Protein AF-A0A6F8V458-F1 (afdb_monomer_lite)

Structure (mmCIF, N/CA/C/O backbone):
data_AF-A0A6F8V458-F1
#
_entry.id   AF-A0A6F8V458-F1
#
loop_
_atom_site.group_PDB
_atom_site.id
_atom_site.type_symbol
_atom_site.label_atom_id
_atom_site.label_alt_id
_atom_site.label_comp_id
_atom_site.label_asym_id
_atom_site.label_entity_id
_atom_site.label_seq_id
_atom_site.pdbx_PDB_ins_code
_atom_site.Cartn_x
_atom_site.Cartn_y
_atom_site.Cartn_z
_atom_site.occupancy
_atom_site.B_iso_or_equiv
_atom_site.auth_seq_id
_atom_site.auth_comp_id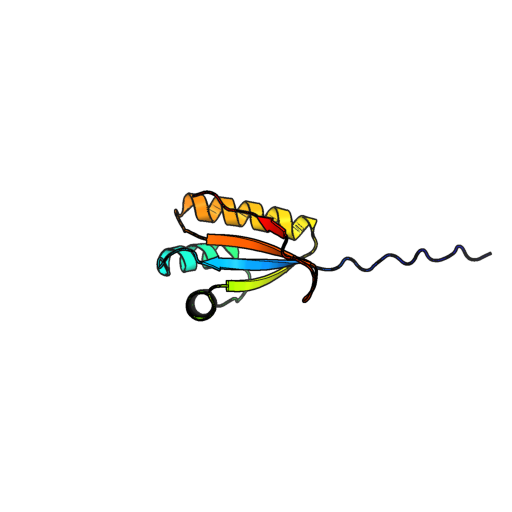
_atom_site.auth_asym_id
_atom_site.auth_atom_id
_atom_site.pdbx_PDB_model_num
ATOM 1 N N . MET A 1 1 ? 22.984 -26.429 -35.636 1.00 39.78 1 MET A N 1
ATOM 2 C CA . MET A 1 1 ? 21.861 -26.775 -34.736 1.00 39.78 1 MET A CA 1
ATOM 3 C C . MET A 1 1 ? 21.584 -25.568 -33.845 1.00 39.78 1 MET A C 1
ATOM 5 O O . MET A 1 1 ? 22.477 -25.178 -33.108 1.00 39.78 1 MET A O 1
ATOM 9 N N . ARG A 1 2 ? 20.427 -24.902 -33.977 1.00 43.81 2 ARG A N 1
ATOM 10 C CA . ARG A 1 2 ? 20.032 -23.787 -33.092 1.00 43.81 2 ARG A CA 1
ATOM 11 C C . ARG A 1 2 ? 19.269 -24.377 -31.906 1.00 43.81 2 ARG A C 1
ATOM 13 O O . ARG A 1 2 ? 18.287 -25.079 -32.124 1.00 43.81 2 ARG A O 1
ATOM 20 N N . ALA A 1 3 ? 19.744 -24.135 -30.685 1.00 51.16 3 ALA A N 1
ATOM 21 C CA . ALA A 1 3 ? 19.036 -24.527 -29.471 1.00 51.16 3 ALA A CA 1
ATOM 22 C C . ALA A 1 3 ? 17.618 -23.917 -29.476 1.00 51.16 3 ALA A C 1
ATOM 24 O O . ALA A 1 3 ? 17.465 -22.773 -29.918 1.00 51.16 3 ALA A O 1
ATOM 25 N N . PRO A 1 4 ? 16.583 -24.642 -29.016 1.00 50.09 4 PRO A N 1
ATOM 26 C CA . PRO A 1 4 ? 15.249 -24.077 -28.910 1.00 50.09 4 PRO A CA 1
ATOM 27 C C . PRO A 1 4 ? 15.310 -22.925 -27.910 1.00 50.09 4 PRO A C 1
ATOM 29 O O . PRO A 1 4 ? 15.681 -23.110 -26.749 1.00 50.09 4 PRO A O 1
ATOM 32 N N . VAL A 1 5 ? 14.976 -21.723 -28.376 1.00 56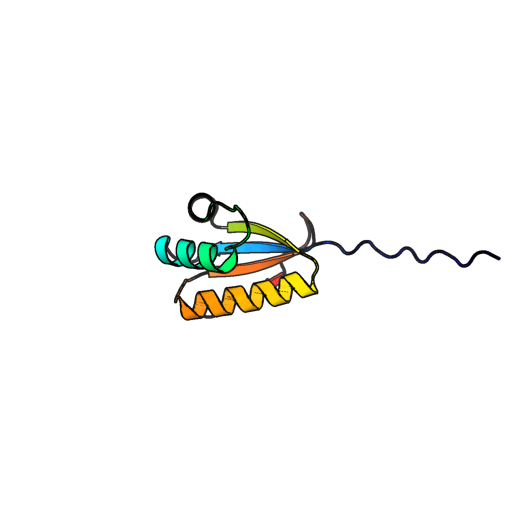.25 5 VAL A N 1
ATOM 33 C CA . VAL A 1 5 ? 14.776 -20.563 -27.513 1.00 56.25 5 VAL A CA 1
ATOM 34 C C . VAL A 1 5 ? 13.627 -20.940 -26.584 1.00 56.25 5 VAL A C 1
ATOM 36 O O . VAL A 1 5 ? 12.467 -20.935 -26.991 1.00 56.25 5 VAL A O 1
ATOM 39 N N . ARG A 1 6 ? 13.948 -21.364 -25.354 1.00 53.50 6 ARG A N 1
ATOM 40 C CA . ARG A 1 6 ? 12.968 -21.503 -24.275 1.00 53.50 6 ARG A CA 1
ATOM 41 C C . ARG A 1 6 ? 12.197 -20.190 -24.263 1.00 53.50 6 ARG A C 1
ATOM 43 O O . ARG A 1 6 ? 12.806 -19.143 -24.060 1.00 53.50 6 ARG A O 1
ATOM 50 N N . ASN A 1 7 ? 10.892 -20.250 -24.522 1.00 48.47 7 ASN A N 1
ATOM 51 C CA . ASN A 1 7 ? 9.985 -19.130 -24.319 1.00 48.47 7 ASN A CA 1
ATOM 52 C C . ASN A 1 7 ? 10.119 -18.701 -22.854 1.00 48.47 7 ASN A C 1
ATOM 54 O O . ASN A 1 7 ? 9.485 -19.274 -21.971 1.00 48.47 7 ASN A O 1
ATOM 58 N N . LEU A 1 8 ? 11.005 -17.743 -22.588 1.00 57.00 8 LEU A N 1
ATOM 59 C CA . LEU A 1 8 ? 11.100 -17.067 -21.308 1.00 57.00 8 LEU A CA 1
ATOM 60 C C . LEU A 1 8 ? 9.775 -16.329 -21.163 1.00 57.00 8 LEU A C 1
ATOM 62 O O . LEU A 1 8 ? 9.540 -15.325 -21.838 1.00 57.00 8 LEU A O 1
ATOM 66 N N . ALA A 1 9 ? 8.870 -16.886 -20.360 1.00 60.66 9 ALA A N 1
ATOM 67 C CA . ALA A 1 9 ? 7.627 -16.220 -20.021 1.00 60.66 9 ALA A CA 1
ATOM 68 C C . ALA A 1 9 ? 7.990 -14.821 -19.511 1.00 60.66 9 ALA A C 1
ATOM 70 O O . ALA A 1 9 ? 8.740 -14.694 -18.541 1.00 60.66 9 ALA A O 1
ATOM 71 N N . LYS A 1 10 ? 7.521 -13.771 -20.201 1.00 61.69 10 LYS A N 1
ATOM 72 C CA . LYS A 1 10 ? 7.746 -12.396 -19.747 1.00 61.69 10 LYS A CA 1
ATOM 73 C C . LYS A 1 10 ? 7.263 -12.299 -18.295 1.00 61.69 10 LYS A C 1
ATOM 75 O O . LYS A 1 10 ? 6.125 -12.709 -18.039 1.00 61.69 10 LYS A O 1
ATOM 80 N N . PRO A 1 11 ? 8.082 -11.783 -17.362 1.00 65.19 11 PRO A N 1
ATOM 81 C CA . PRO A 1 11 ? 7.652 -11.610 -15.985 1.00 65.19 11 PRO A CA 1
ATOM 82 C C . PRO A 1 11 ? 6.408 -10.723 -15.979 1.00 65.19 11 PRO A C 1
ATOM 84 O O . PRO A 1 11 ? 6.433 -9.590 -16.462 1.00 65.19 11 PRO A O 1
ATOM 87 N N . ARG A 1 12 ? 5.291 -11.279 -15.503 1.00 75.06 12 ARG A N 1
ATOM 88 C CA . ARG A 1 12 ? 4.038 -10.538 -15.389 1.00 75.06 12 ARG A CA 1
ATOM 89 C C . ARG A 1 12 ? 4.132 -9.652 -14.150 1.00 75.06 12 ARG A C 1
ATOM 91 O O . ARG A 1 12 ? 4.365 -10.195 -13.067 1.00 75.06 12 ARG A O 1
ATOM 98 N N . PRO A 1 13 ? 3.983 -8.327 -14.288 1.00 83.69 13 PRO A N 1
ATOM 99 C CA . PRO A 1 13 ? 4.002 -7.449 -13.136 1.00 83.69 13 PRO A CA 1
ATOM 100 C C . PRO A 1 13 ? 2.767 -7.688 -12.260 1.00 83.69 13 PRO A C 1
ATOM 102 O O . PRO A 1 13 ? 1.713 -8.125 -12.734 1.00 83.69 13 PRO A O 1
ATOM 105 N N . TYR A 1 14 ? 2.921 -7.386 -10.979 1.00 86.50 14 TYR A N 1
ATOM 106 C CA . TYR A 1 14 ? 1.877 -7.431 -9.971 1.00 86.50 14 TYR A CA 1
ATOM 107 C C . TYR A 1 14 ? 1.435 -6.009 -9.654 1.00 86.50 14 TYR A C 1
ATOM 109 O O . TYR A 1 14 ? 2.261 -5.142 -9.365 1.00 86.50 14 TYR A O 1
ATOM 117 N N . ALA A 1 15 ? 0.129 -5.789 -9.700 1.00 88.06 15 ALA A N 1
ATOM 118 C CA . ALA A 1 15 ? -0.504 -4.574 -9.233 1.00 88.06 15 ALA A CA 1
ATOM 119 C C . ALA A 1 15 ? -0.501 -4.557 -7.704 1.00 88.06 15 ALA A C 1
ATOM 121 O O . ALA A 1 15 ? -0.982 -5.498 -7.068 1.00 88.06 15 ALA A O 1
ATOM 122 N N . LEU A 1 16 ? 0.022 -3.482 -7.121 1.00 89.00 16 LEU A N 1
ATOM 123 C CA . LEU A 1 16 ? -0.068 -3.210 -5.694 1.00 89.00 16 LEU A CA 1
ATOM 124 C C . LEU A 1 16 ? -1.340 -2.406 -5.436 1.00 89.00 16 LEU A C 1
ATOM 126 O O . LEU A 1 16 ? -1.460 -1.262 -5.867 1.00 89.00 16 LEU A O 1
ATOM 130 N N . ILE A 1 17 ? -2.287 -3.021 -4.739 1.00 89.69 17 ILE A N 1
ATOM 131 C CA . ILE A 1 17 ? -3.600 -2.466 -4.427 1.00 89.69 17 ILE A CA 1
ATOM 132 C C . ILE A 1 17 ? -3.626 -2.082 -2.953 1.00 89.69 17 ILE A C 1
ATOM 134 O O . ILE A 1 17 ? -3.263 -2.878 -2.092 1.00 89.69 17 ILE A O 1
ATOM 138 N N . MET A 1 18 ? -4.087 -0.879 -2.653 1.00 89.94 18 MET A N 1
ATOM 139 C CA . MET A 1 18 ? -4.335 -0.394 -1.303 1.00 89.94 18 MET A CA 1
ATOM 140 C C . MET A 1 18 ? -5.839 -0.314 -1.066 1.00 89.94 18 MET A C 1
ATOM 142 O O . MET A 1 18 ? -6.580 0.140 -1.932 1.00 89.94 18 MET A O 1
ATOM 146 N N . GLN A 1 19 ? -6.291 -0.747 0.105 1.00 88.50 19 GLN A N 1
ATOM 147 C CA . GLN A 1 19 ? -7.679 -0.654 0.538 1.00 88.50 19 GLN A CA 1
ATOM 148 C C . GLN A 1 19 ? -7.743 0.018 1.903 1.00 88.50 19 GLN A C 1
ATOM 150 O O . GLN A 1 19 ? -7.051 -0.392 2.835 1.00 88.50 19 GLN A O 1
ATOM 155 N N . MET A 1 20 ? -8.605 1.018 2.027 1.00 83.94 20 MET A N 1
ATOM 156 C CA . MET A 1 20 ? -8.828 1.738 3.276 1.00 83.94 20 MET A CA 1
ATOM 157 C C . MET A 1 20 ? -9.864 0.991 4.130 1.00 83.94 20 MET A C 1
ATOM 159 O O . MET A 1 20 ? -10.889 0.544 3.614 1.00 83.94 20 MET A O 1
ATOM 163 N N . ARG A 1 21 ? -9.597 0.819 5.431 1.00 81.06 21 ARG A N 1
ATOM 164 C CA . ARG A 1 21 ? -10.509 0.160 6.390 1.00 81.06 21 ARG A CA 1
ATOM 165 C C . ARG A 1 21 ? -11.101 1.103 7.442 1.00 81.06 21 ARG A C 1
ATOM 167 O O . ARG A 1 21 ? -11.952 0.666 8.207 1.00 81.06 21 ARG A O 1
ATOM 174 N N . GLY A 1 22 ? -10.703 2.374 7.455 1.00 73.81 22 GLY A N 1
ATOM 175 C CA . GLY A 1 22 ? -11.206 3.394 8.383 1.00 73.81 22 GLY A CA 1
ATOM 176 C C . GLY A 1 22 ? -11.540 4.712 7.687 1.00 73.81 22 GLY A C 1
ATOM 177 O O . GLY A 1 22 ? -11.680 4.745 6.470 1.00 73.81 22 GLY A O 1
ATOM 178 N N . SER A 1 23 ? -11.659 5.799 8.455 1.00 72.31 23 SER A N 1
ATOM 179 C CA . SER A 1 23 ? -11.926 7.164 7.957 1.00 72.31 23 SER A CA 1
ATOM 180 C C . SER A 1 23 ? -10.724 8.115 8.068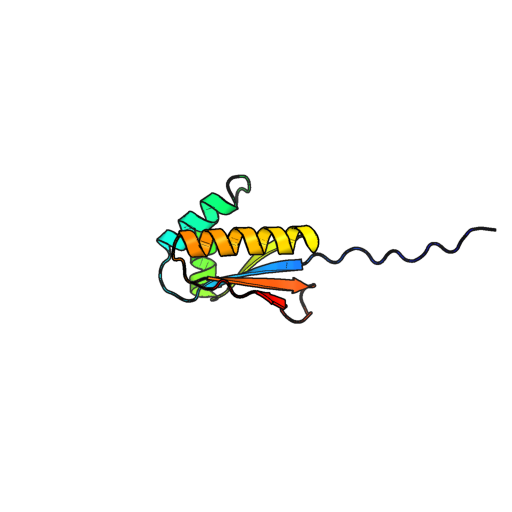 1.00 72.31 23 SER A C 1
ATOM 182 O O . SER A 1 23 ? -10.849 9.303 7.775 1.00 72.31 23 SER A O 1
ATOM 184 N N . GLU A 1 24 ? -9.560 7.619 8.490 1.00 74.25 24 GLU A N 1
ATOM 185 C CA . GLU A 1 24 ? -8.375 8.424 8.815 1.00 74.25 24 GLU A CA 1
ATOM 186 C C . GLU A 1 24 ? -7.587 8.841 7.565 1.00 74.25 24 GLU A C 1
ATOM 188 O O . GLU A 1 24 ? -6.540 8.298 7.218 1.00 74.25 24 GLU A O 1
ATOM 193 N N . THR A 1 25 ? -8.102 9.850 6.865 1.00 77.44 25 THR A N 1
ATOM 194 C CA . THR A 1 25 ? -7.524 10.347 5.607 1.00 77.44 25 THR A CA 1
ATOM 195 C C . THR A 1 25 ? -6.191 11.077 5.780 1.00 77.44 25 THR A C 1
ATOM 197 O O . THR A 1 25 ? -5.393 11.101 4.847 1.00 77.44 25 THR A O 1
ATOM 200 N N . ALA A 1 26 ? -5.943 11.687 6.944 1.00 81.94 26 ALA A N 1
ATOM 201 C CA . ALA A 1 26 ? -4.712 12.438 7.205 1.00 81.94 26 ALA A CA 1
ATOM 202 C C . ALA A 1 26 ? -3.501 11.506 7.363 1.00 81.94 26 ALA A C 1
ATOM 204 O O . ALA A 1 26 ? -2.500 11.681 6.674 1.00 81.94 26 ALA A O 1
ATOM 205 N N . ALA A 1 27 ? -3.634 10.465 8.187 1.00 82.44 27 ALA A N 1
ATOM 206 C CA . ALA A 1 27 ? -2.574 9.484 8.399 1.00 82.44 27 ALA A CA 1
ATOM 207 C C . ALA A 1 27 ? -2.319 8.634 7.135 1.00 82.44 27 ALA A C 1
ATOM 209 O O . ALA A 1 27 ? -1.178 8.301 6.819 1.00 82.44 27 ALA A O 1
ATOM 210 N N . LEU A 1 28 ? -3.363 8.367 6.336 1.00 84.56 28 LEU A N 1
ATOM 211 C CA . LEU A 1 28 ? -3.211 7.745 5.017 1.00 84.56 28 LEU A CA 1
ATOM 212 C C . LEU A 1 28 ? -2.396 8.612 4.046 1.00 84.56 28 LEU A C 1
ATOM 214 O O . LEU A 1 28 ? -1.562 8.096 3.304 1.00 84.56 28 LEU A O 1
ATOM 218 N N . ARG A 1 29 ? -2.640 9.927 4.039 1.00 86.19 29 ARG A N 1
ATOM 219 C CA . ARG A 1 29 ? -1.885 10.866 3.207 1.00 86.19 29 ARG A CA 1
ATOM 220 C C . ARG A 1 29 ? -0.410 10.876 3.596 1.00 86.19 29 ARG A C 1
ATOM 222 O O . ARG A 1 29 ? 0.434 10.739 2.718 1.00 86.19 29 ARG A O 1
ATOM 229 N N . GLU A 1 30 ? -0.123 10.980 4.890 1.00 86.56 30 GLU A N 1
ATOM 230 C CA . GLU A 1 30 ? 1.243 10.950 5.420 1.00 86.56 30 GLU A CA 1
ATOM 231 C C . GLU A 1 30 ? 1.967 9.654 5.027 1.00 86.56 30 GLU A C 1
ATOM 233 O O . GLU A 1 30 ? 3.088 9.689 4.519 1.00 86.56 30 GLU A O 1
ATOM 238 N N . LEU A 1 31 ? 1.293 8.505 5.155 1.00 86.50 31 LEU A N 1
ATOM 239 C CA . LEU A 1 31 ? 1.829 7.221 4.710 1.00 86.50 31 LEU A CA 1
ATOM 240 C C . LEU A 1 31 ? 2.213 7.232 3.224 1.00 86.50 31 LEU A C 1
ATOM 242 O O . LEU A 1 31 ? 3.279 6.731 2.864 1.00 86.50 31 LEU A O 1
ATOM 246 N N . LEU A 1 32 ? 1.359 7.780 2.356 1.00 86.00 32 LEU A N 1
ATOM 247 C CA . LEU A 1 32 ? 1.611 7.833 0.915 1.00 86.00 32 LEU A CA 1
ATOM 248 C C . LEU A 1 32 ? 2.748 8.798 0.564 1.00 86.00 32 LEU A C 1
ATOM 250 O O . LEU A 1 32 ? 3.583 8.460 -0.273 1.00 86.00 32 LEU A O 1
ATOM 254 N N . GLU A 1 33 ? 2.825 9.954 1.221 1.00 86.75 33 GLU A N 1
ATOM 255 C CA . GLU A 1 33 ? 3.911 10.923 1.027 1.00 86.75 33 GLU A CA 1
ATOM 256 C C . GLU A 1 33 ? 5.271 10.326 1.433 1.00 86.75 33 GLU A C 1
ATOM 258 O O . GLU A 1 33 ? 6.258 10.453 0.702 1.00 86.75 33 GLU A O 1
ATOM 263 N N . ILE A 1 34 ? 5.325 9.579 2.542 1.00 85.62 34 ILE A N 1
ATOM 264 C CA . ILE A 1 34 ? 6.541 8.872 2.972 1.00 85.62 34 ILE A CA 1
ATOM 265 C C . ILE A 1 34 ? 6.872 7.720 2.016 1.00 85.62 34 ILE A C 1
ATOM 267 O O . ILE A 1 34 ? 8.029 7.533 1.647 1.00 85.62 34 ILE A O 1
ATOM 271 N N . ALA A 1 35 ? 5.881 6.937 1.594 1.00 82.00 35 ALA A N 1
ATOM 272 C CA . ALA A 1 35 ? 6.121 5.748 0.781 1.00 82.00 35 ALA A CA 1
ATOM 273 C C . ALA A 1 35 ? 6.457 6.039 -0.691 1.00 82.00 35 ALA A C 1
ATOM 275 O O . ALA A 1 35 ? 7.082 5.206 -1.357 1.00 82.00 35 ALA A O 1
ATOM 276 N N . PHE A 1 36 ? 6.030 7.192 -1.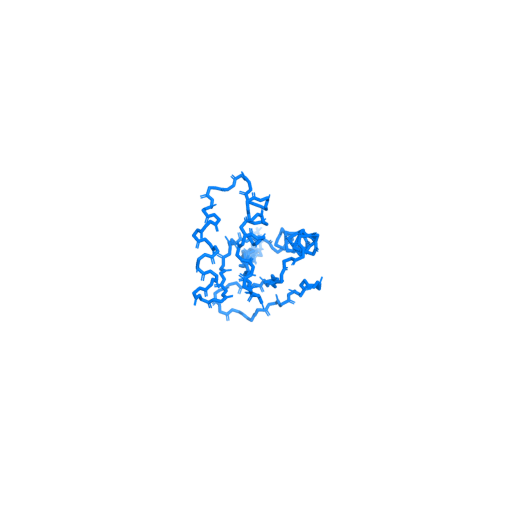208 1.00 78.44 36 PHE A N 1
ATOM 277 C CA . PHE A 1 36 ? 6.187 7.589 -2.608 1.00 78.44 36 PHE A CA 1
ATOM 278 C C . PHE A 1 36 ? 6.920 8.926 -2.757 1.00 78.44 36 PHE A C 1
ATOM 280 O O . PHE A 1 36 ? 6.755 9.606 -3.758 1.00 78.44 36 PHE A O 1
ATOM 287 N N . THR A 1 37 ? 7.807 9.279 -1.822 1.00 72.00 37 THR A N 1
ATOM 288 C CA . THR A 1 37 ? 8.512 10.581 -1.774 1.00 72.00 37 THR A CA 1
ATOM 289 C C . THR A 1 37 ? 9.261 10.964 -3.059 1.00 72.00 37 THR A C 1
ATOM 291 O O . THR A 1 37 ? 9.595 12.129 -3.253 1.00 72.00 37 THR A O 1
ATOM 294 N N . ARG A 1 38 ? 9.589 9.989 -3.919 1.00 63.66 38 ARG A N 1
ATOM 295 C CA . ARG A 1 38 ? 10.299 10.187 -5.197 1.00 63.66 38 ARG A CA 1
ATOM 296 C C . ARG A 1 38 ? 9.415 10.044 -6.438 1.00 63.66 38 ARG A C 1
ATOM 298 O O . ARG A 1 38 ? 9.909 10.263 -7.539 1.00 63.66 38 ARG A O 1
ATOM 305 N N . ASP A 1 39 ? 8.155 9.665 -6.268 1.00 63.44 39 ASP A N 1
ATOM 306 C CA . ASP A 1 39 ? 7.178 9.532 -7.344 1.00 63.44 39 ASP A CA 1
ATOM 307 C C . ASP A 1 39 ? 6.230 10.743 -7.281 1.00 63.44 39 ASP A C 1
ATOM 309 O O . ASP A 1 39 ? 5.718 11.040 -6.201 1.00 63.44 39 ASP A O 1
ATOM 313 N N . PRO A 1 40 ? 5.958 11.457 -8.390 1.00 58.34 40 PRO A N 1
ATOM 314 C CA . PRO A 1 40 ? 5.060 12.618 -8.425 1.00 58.34 40 PRO A CA 1
ATOM 315 C C . PRO A 1 40 ? 3.580 12.200 -8.341 1.00 58.34 40 PRO A C 1
ATOM 317 O O . PRO A 1 40 ? 2.728 12.665 -9.096 1.00 58.34 40 PRO A O 1
ATOM 320 N N . ILE A 1 41 ? 3.272 11.268 -7.447 1.00 67.06 41 ILE A N 1
ATOM 321 C CA . ILE A 1 41 ? 1.927 10.801 -7.176 1.00 67.06 41 ILE A CA 1
ATOM 322 C C . ILE A 1 41 ? 1.298 11.785 -6.195 1.00 67.06 41 ILE A C 1
ATOM 324 O O . ILE A 1 41 ? 1.780 11.967 -5.078 1.00 67.06 41 ILE A O 1
ATOM 328 N N . ASP A 1 42 ? 0.196 12.408 -6.606 1.00 79.94 42 ASP A N 1
ATOM 329 C CA . ASP A 1 42 ? -0.592 13.249 -5.716 1.00 79.94 42 ASP A CA 1
ATOM 330 C C . ASP A 1 42 ? -1.290 12.376 -4.659 1.00 79.94 42 ASP A C 1
ATOM 332 O O . ASP A 1 42 ? -2.351 11.784 -4.893 1.00 79.94 42 ASP A O 1
ATOM 336 N N . ALA A 1 43 ? -0.669 12.292 -3.480 1.00 81.94 43 ALA A N 1
ATOM 337 C CA . ALA A 1 43 ? -1.193 11.570 -2.328 1.00 81.94 43 ALA A CA 1
ATOM 338 C C . ALA A 1 43 ? -2.615 12.031 -1.959 1.00 81.94 43 ALA A C 1
ATOM 340 O O . ALA A 1 43 ? -3.436 11.208 -1.555 1.00 81.94 43 ALA A O 1
ATOM 341 N N . GLY A 1 44 ? -2.948 13.314 -2.156 1.00 80.25 44 GLY A N 1
ATOM 342 C CA . GLY A 1 44 ? -4.291 13.847 -1.910 1.00 80.25 44 GLY A CA 1
ATOM 343 C C . GLY A 1 44 ? -5.342 13.254 -2.852 1.00 80.25 44 GLY A C 1
ATOM 344 O O . GLY A 1 44 ? -6.416 12.826 -2.410 1.00 80.25 44 GLY A O 1
ATOM 345 N N . SER A 1 45 ? -5.014 13.161 -4.141 1.00 83.75 45 SER A N 1
ATOM 346 C CA . SER A 1 45 ? -5.857 12.498 -5.142 1.00 83.75 45 SER A CA 1
ATOM 347 C C . SER A 1 45 ? -6.029 11.009 -4.846 1.00 83.75 45 SER A C 1
ATOM 349 O O . SER A 1 45 ? -7.151 10.503 -4.898 1.00 83.75 45 SER A O 1
ATOM 351 N N . LEU A 1 46 ? -4.962 10.303 -4.459 1.00 84.50 46 LEU A N 1
ATOM 352 C CA . LEU A 1 46 ? -5.060 8.886 -4.099 1.00 84.50 46 LEU A CA 1
ATOM 353 C C . LEU A 1 46 ? -5.929 8.642 -2.865 1.00 84.50 46 LEU A C 1
ATOM 355 O O . LEU A 1 46 ? -6.741 7.721 -2.876 1.00 84.50 46 LEU A O 1
ATOM 359 N N . VAL A 1 47 ? -5.804 9.465 -1.821 1.00 85.12 47 VAL A N 1
ATOM 360 C CA . VAL A 1 47 ? -6.660 9.376 -0.625 1.00 85.12 47 VAL A CA 1
ATOM 361 C C . VAL A 1 47 ? -8.126 9.572 -1.001 1.00 85.12 47 VAL A C 1
ATOM 363 O O . VAL A 1 47 ? -8.996 8.836 -0.535 1.00 85.12 47 VAL A O 1
ATOM 366 N N . THR A 1 48 ? -8.402 10.530 -1.884 1.00 84.75 48 THR A N 1
ATOM 367 C CA . THR A 1 48 ? -9.758 10.818 -2.362 1.00 84.75 48 THR A CA 1
ATOM 368 C C . THR A 1 48 ? -10.318 9.651 -3.176 1.00 84.75 48 THR A C 1
ATOM 370 O O . THR A 1 48 ? -11.435 9.205 -2.917 1.00 84.75 48 THR A O 1
ATOM 373 N N . LEU A 1 49 ? -9.532 9.097 -4.105 1.00 85.12 49 LEU A N 1
ATOM 374 C CA . LEU A 1 49 ? -9.911 7.912 -4.876 1.00 85.12 49 LEU A CA 1
ATOM 375 C C . LEU A 1 49 ? -10.163 6.707 -3.966 1.00 85.12 49 LEU A C 1
ATOM 377 O O . LEU A 1 49 ? -11.179 6.033 -4.116 1.00 85.12 49 LEU A O 1
ATOM 381 N N . CYS A 1 50 ? -9.299 6.477 -2.976 1.00 85.00 50 CYS A N 1
ATOM 382 C CA . CYS A 1 50 ? -9.455 5.368 -2.038 1.00 85.00 50 CYS A CA 1
ATOM 383 C C . CYS A 1 50 ? -10.699 5.533 -1.158 1.00 85.00 50 CYS A C 1
ATOM 385 O O . CYS A 1 50 ? -11.326 4.542 -0.804 1.00 85.00 50 CYS A O 1
ATOM 387 N N . ARG A 1 51 ? -11.103 6.771 -0.853 1.00 84.00 51 ARG A N 1
ATOM 388 C CA . ARG A 1 51 ? -12.335 7.066 -0.111 1.00 84.00 51 ARG A CA 1
ATOM 389 C C . ARG A 1 51 ? -13.604 6.860 -0.945 1.00 84.00 51 ARG A C 1
ATOM 391 O O . ARG A 1 51 ? -14.616 6.447 -0.392 1.00 84.00 51 ARG A O 1
ATOM 398 N N . ILE A 1 52 ? -13.564 7.156 -2.245 1.00 84.81 52 ILE A N 1
ATOM 399 C CA . ILE A 1 52 ? -14.718 6.998 -3.149 1.00 84.81 52 ILE A CA 1
ATOM 400 C C . ILE A 1 52 ? -14.893 5.532 -3.565 1.00 84.81 52 ILE A C 1
ATOM 402 O O . ILE A 1 52 ? -16.005 5.014 -3.554 1.00 84.81 52 ILE A O 1
ATOM 406 N N . ILE A 1 53 ? -13.798 4.875 -3.950 1.00 85.31 53 ILE A N 1
ATOM 407 C CA . ILE A 1 53 ? -13.798 3.538 -4.566 1.00 85.31 53 ILE A CA 1
ATOM 408 C C . ILE A 1 53 ? -13.595 2.439 -3.507 1.00 85.31 53 ILE A C 1
ATOM 410 O O . ILE A 1 53 ? -13.944 1.283 -3.725 1.00 85.31 53 ILE A O 1
ATOM 414 N N . GLY A 1 54 ? -13.034 2.783 -2.345 1.00 80.56 54 GLY A N 1
ATOM 415 C CA . GLY A 1 54 ? -12.658 1.847 -1.280 1.00 80.56 54 GLY A CA 1
ATOM 416 C C . GLY A 1 54 ? -11.276 1.219 -1.485 1.00 80.56 54 GLY A C 1
ATOM 417 O O . GLY A 1 54 ? -10.589 0.896 -0.513 1.00 80.56 54 GLY A O 1
ATOM 418 N N . GLU A 1 55 ? -10.830 1.093 -2.736 1.00 86.94 55 GLU A N 1
ATOM 419 C CA . GLU A 1 55 ? -9.519 0.567 -3.111 1.00 86.94 55 GLU A CA 1
ATOM 420 C C . GLU A 1 55 ? -8.894 1.330 -4.283 1.00 86.94 55 GLU A C 1
ATOM 422 O O . GLU A 1 55 ? -9.590 1.890 -5.128 1.00 86.94 55 GLU A O 1
ATOM 427 N N . VAL A 1 56 ? -7.564 1.343 -4.328 1.00 88.31 56 VAL A N 1
ATOM 428 C CA . VAL A 1 56 ? -6.768 2.023 -5.353 1.00 88.31 56 VAL A CA 1
ATOM 429 C C . VAL A 1 56 ? -5.579 1.157 -5.743 1.00 88.31 56 VAL A C 1
ATOM 431 O O . VAL A 1 56 ? -4.886 0.599 -4.895 1.00 88.31 56 VAL A O 1
ATOM 434 N N . GLU A 1 57 ? -5.312 1.084 -7.041 1.00 88.44 57 GLU A N 1
ATOM 435 C CA . GLU A 1 57 ? -4.080 0.520 -7.584 1.00 88.44 57 GLU A CA 1
ATOM 436 C C . GLU A 1 57 ? -2.977 1.586 -7.555 1.00 88.44 57 GLU A C 1
ATOM 438 O O . GLU A 1 57 ? -3.118 2.642 -8.166 1.00 88.44 57 GLU A O 1
ATOM 443 N N . LEU A 1 58 ? -1.892 1.329 -6.821 1.00 86.25 58 LEU A N 1
ATOM 444 C CA . LEU A 1 58 ? -0.800 2.287 -6.640 1.00 86.25 58 LEU A CA 1
ATOM 445 C C . LEU A 1 58 ? 0.245 2.188 -7.755 1.00 86.25 58 LEU A C 1
ATOM 447 O O . LEU A 1 58 ? 0.702 3.204 -8.267 1.00 86.25 58 LEU A O 1
ATOM 451 N N . THR A 1 59 ? 0.684 0.974 -8.098 1.00 87.19 59 THR A N 1
ATOM 452 C CA . THR A 1 59 ? 1.748 0.758 -9.092 1.00 87.19 59 THR A CA 1
ATOM 453 C C . THR A 1 59 ? 1.836 -0.710 -9.525 1.00 87.19 59 THR A C 1
ATOM 455 O O . THR A 1 59 ? 1.245 -1.588 -8.894 1.00 87.19 59 THR A O 1
ATOM 458 N N . TRP A 1 60 ? 2.610 -0.974 -10.578 1.00 87.44 60 TRP A N 1
ATOM 459 C CA . TRP A 1 60 ? 2.895 -2.303 -11.118 1.00 87.44 60 TRP A CA 1
ATOM 460 C C . TRP A 1 60 ? 4.371 -2.636 -10.947 1.00 87.44 60 TRP A C 1
ATOM 462 O O . TRP A 1 60 ? 5.238 -1.920 -11.443 1.00 87.44 60 TRP A O 1
ATOM 472 N N . LEU A 1 61 ? 4.662 -3.737 -10.259 1.00 87.00 61 LEU A N 1
ATOM 473 C CA . LEU A 1 61 ? 6.024 -4.105 -9.878 1.00 87.00 61 LEU A CA 1
ATOM 474 C C . LEU A 1 61 ? 6.308 -5.581 -10.184 1.00 87.00 61 LEU A C 1
ATOM 476 O O . LEU A 1 61 ? 5.392 -6.406 -10.141 1.00 87.00 61 LEU A O 1
ATOM 480 N N . PRO A 1 62 ? 7.566 -5.961 -10.463 1.00 87.25 62 PRO A N 1
ATOM 481 C CA . PRO A 1 62 ? 7.978 -7.362 -10.421 1.00 87.25 62 PRO A CA 1
ATOM 482 C C . PRO A 1 62 ? 7.681 -7.972 -9.046 1.00 87.25 62 PRO A C 1
ATOM 484 O O . PRO A 1 62 ? 7.736 -7.264 -8.043 1.00 87.25 62 PRO A O 1
ATOM 487 N N . TRP A 1 63 ? 7.405 -9.277 -8.996 1.00 83.50 63 TRP A N 1
ATOM 488 C CA . TRP A 1 63 ? 7.000 -9.986 -7.774 1.00 83.50 63 TRP A CA 1
ATOM 489 C C . TRP A 1 63 ? 7.875 -9.676 -6.552 1.00 83.50 63 TRP A C 1
ATOM 491 O O . TRP A 1 63 ? 7.354 -9.232 -5.532 1.00 83.50 63 TRP A O 1
ATOM 501 N N . ASP A 1 64 ? 9.195 -9.833 -6.675 1.00 84.69 64 ASP A N 1
ATOM 502 C CA . ASP A 1 64 ? 10.126 -9.670 -5.550 1.00 84.69 64 ASP A CA 1
ATOM 503 C C . ASP A 1 64 ? 10.107 -8.237 -4.992 1.00 84.69 64 ASP A C 1
ATOM 505 O O . ASP A 1 64 ? 10.136 -8.003 -3.778 1.00 84.69 64 ASP A O 1
ATOM 509 N N . VAL A 1 65 ? 9.980 -7.255 -5.890 1.00 87.44 65 VAL A N 1
ATOM 510 C CA . VAL A 1 65 ? 9.868 -5.837 -5.531 1.00 87.44 65 VAL A CA 1
ATOM 511 C C . VAL A 1 65 ? 8.505 -5.561 -4.899 1.00 87.44 65 VAL A C 1
ATOM 513 O O . VAL A 1 65 ? 8.426 -4.854 -3.899 1.00 87.44 65 VAL A O 1
ATOM 516 N N . ALA A 1 66 ? 7.435 -6.139 -5.448 1.00 86.62 66 ALA A N 1
ATOM 517 C CA . ALA A 1 66 ? 6.075 -5.979 -4.954 1.00 86.62 66 ALA A CA 1
ATOM 518 C C . ALA A 1 66 ? 5.926 -6.517 -3.522 1.00 86.62 66 ALA A C 1
ATOM 520 O O . ALA A 1 66 ? 5.393 -5.813 -2.667 1.00 86.62 66 ALA A O 1
ATOM 521 N N . GLN A 1 67 ? 6.452 -7.714 -3.237 1.00 85.50 67 GLN A N 1
ATOM 522 C CA . GLN A 1 67 ? 6.443 -8.299 -1.893 1.00 85.50 67 GLN A CA 1
ATOM 523 C C . GLN A 1 67 ? 7.192 -7.425 -0.888 1.00 85.50 67 GLN A C 1
ATOM 525 O O . GLN A 1 67 ? 6.654 -7.086 0.167 1.00 85.50 67 GLN A O 1
ATOM 530 N N . THR A 1 68 ? 8.411 -7.013 -1.240 1.00 88.19 68 THR A N 1
ATOM 531 C CA . THR A 1 68 ? 9.236 -6.159 -0.378 1.00 88.19 68 THR A CA 1
ATOM 532 C C . THR A 1 68 ? 8.539 -4.826 -0.103 1.00 88.19 68 THR A C 1
ATOM 534 O O . THR A 1 68 ? 8.498 -4.364 1.038 1.00 88.19 68 THR A O 1
ATOM 537 N N . LYS A 1 69 ? 7.931 -4.220 -1.132 1.00 86.75 69 LYS A N 1
ATOM 538 C CA . LYS A 1 69 ? 7.238 -2.935 -1.005 1.00 86.75 69 LYS A CA 1
ATOM 539 C C . LYS A 1 69 ? 5.966 -3.048 -0.166 1.00 86.75 69 LYS A C 1
ATOM 541 O O . LYS A 1 69 ? 5.728 -2.180 0.665 1.00 86.75 69 LYS A O 1
ATOM 546 N N . VAL A 1 70 ? 5.185 -4.118 -0.327 1.00 89.06 70 VAL A N 1
ATOM 547 C CA . VAL A 1 70 ? 4.004 -4.390 0.511 1.00 89.06 70 VAL A CA 1
ATOM 548 C C . VAL A 1 70 ? 4.393 -4.579 1.972 1.00 89.06 70 VAL A C 1
ATOM 550 O O . VAL A 1 70 ? 3.759 -3.982 2.835 1.00 89.06 70 VAL A O 1
ATOM 553 N N . ALA A 1 71 ? 5.449 -5.341 2.263 1.00 87.44 71 ALA A N 1
ATOM 554 C CA . ALA A 1 71 ? 5.916 -5.531 3.634 1.00 87.44 71 ALA A CA 1
ATOM 555 C C . ALA A 1 71 ? 6.374 -4.208 4.275 1.00 87.44 71 ALA A C 1
ATOM 557 O O . ALA A 1 71 ? 6.002 -3.907 5.408 1.00 87.44 71 ALA A O 1
ATOM 558 N N . ALA A 1 72 ? 7.126 -3.385 3.535 1.00 87.94 72 ALA A N 1
ATOM 559 C CA . ALA A 1 72 ? 7.560 -2.070 4.002 1.00 87.94 72 ALA A CA 1
ATOM 560 C C . ALA A 1 72 ? 6.376 -1.116 4.248 1.00 87.94 72 ALA A C 1
ATOM 562 O O . ALA A 1 72 ? 6.331 -0.440 5.275 1.00 87.94 72 ALA A O 1
ATOM 563 N N . LEU A 1 73 ? 5.398 -1.099 3.337 1.00 88.56 73 LEU A N 1
ATOM 564 C CA . LEU A 1 73 ? 4.168 -0.312 3.460 1.00 88.56 73 LEU A CA 1
ATOM 565 C C . LEU A 1 73 ? 3.310 -0.759 4.645 1.00 88.56 73 LEU A C 1
ATOM 567 O O . LEU A 1 73 ? 2.830 0.083 5.396 1.00 88.56 73 LEU A O 1
ATOM 571 N N . ALA A 1 74 ? 3.146 -2.068 4.839 1.00 86.69 74 ALA A N 1
ATOM 572 C CA . ALA A 1 74 ? 2.408 -2.627 5.967 1.00 86.69 74 ALA A CA 1
ATOM 573 C C . ALA A 1 74 ? 3.076 -2.275 7.305 1.00 86.69 74 ALA A C 1
ATOM 575 O O . ALA A 1 74 ? 2.399 -1.867 8.244 1.00 86.69 74 ALA A O 1
ATOM 576 N N . ALA A 1 75 ? 4.407 -2.360 7.380 1.00 87.69 75 ALA A N 1
ATOM 577 C CA . ALA A 1 75 ? 5.152 -1.958 8.569 1.00 87.69 75 ALA A CA 1
ATOM 578 C C . ALA A 1 75 ? 5.033 -0.450 8.849 1.00 87.69 75 ALA A C 1
ATOM 580 O O . ALA A 1 75 ? 4.938 -0.044 10.006 1.00 87.69 75 ALA A O 1
ATOM 581 N N . LEU A 1 76 ? 5.031 0.387 7.807 1.00 88.06 76 LEU A N 1
ATOM 582 C CA . LEU A 1 76 ? 4.824 1.829 7.945 1.00 88.06 76 LEU A CA 1
ATOM 583 C C . LEU 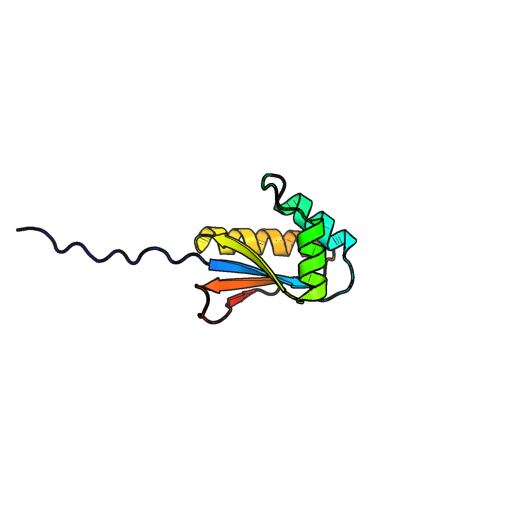A 1 76 ? 3.390 2.160 8.386 1.00 88.06 76 LEU A C 1
ATOM 585 O O . LEU A 1 76 ? 3.215 2.973 9.288 1.00 88.06 76 LEU A O 1
ATOM 589 N N . ALA A 1 77 ? 2.386 1.492 7.814 1.00 87.81 77 ALA A N 1
A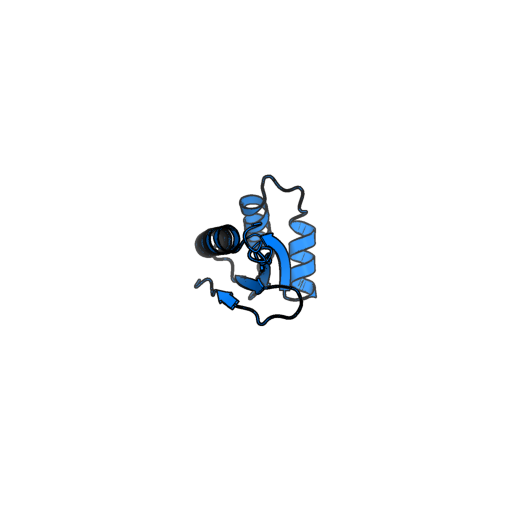TOM 590 C CA . ALA A 1 77 ? 0.986 1.622 8.218 1.00 87.81 77 ALA A CA 1
ATOM 591 C C . ALA A 1 77 ? 0.786 1.281 9.692 1.00 87.81 77 ALA A C 1
ATOM 593 O O . ALA A 1 77 ? 0.177 2.064 10.413 1.00 87.81 77 ALA A O 1
ATOM 594 N N . ALA A 1 78 ? 1.370 0.173 10.154 1.00 86.81 78 ALA A N 1
ATOM 595 C CA . ALA A 1 78 ? 1.309 -0.223 11.557 1.00 86.81 78 ALA A CA 1
ATOM 596 C C . ALA A 1 78 ? 1.963 0.821 12.480 1.00 86.81 78 ALA A C 1
ATOM 598 O O . ALA A 1 78 ? 1.407 1.160 13.520 1.00 86.81 78 ALA A O 1
ATOM 599 N N . LYS A 1 79 ? 3.114 1.392 12.090 1.00 87.25 79 LYS A N 1
ATOM 600 C CA . LYS A 1 79 ? 3.775 2.465 12.861 1.00 87.25 79 LYS A CA 1
ATOM 601 C C . LYS A 1 79 ? 2.924 3.727 12.974 1.00 87.25 79 LYS A C 1
ATOM 603 O O . LYS A 1 79 ? 2.945 4.377 14.013 1.00 87.25 79 LYS A O 1
ATOM 608 N N . LEU A 1 80 ? 2.204 4.069 11.911 1.00 85.50 80 LEU A N 1
ATOM 609 C CA . LEU A 1 80 ? 1.340 5.247 11.844 1.00 85.50 80 LEU A CA 1
ATOM 610 C C . LEU A 1 80 ? -0.094 4.964 12.326 1.00 85.50 80 LEU A C 1
ATOM 612 O O . LEU A 1 80 ? -0.936 5.852 12.257 1.00 85.50 80 LEU A O 1
ATOM 616 N N . SER A 1 81 ? -0.375 3.747 12.814 1.00 85.69 81 SER A N 1
ATOM 617 C CA . SER A 1 81 ? -1.714 3.289 13.221 1.00 85.69 81 SER A CA 1
ATOM 618 C C . SER A 1 81 ? -2.784 3.481 12.139 1.00 85.69 81 SER A C 1
ATOM 620 O O . SER A 1 81 ? -3.932 3.779 12.441 1.00 85.69 81 SER A O 1
ATOM 622 N N . VAL A 1 82 ? -2.411 3.323 10.865 1.00 85.06 82 VAL A N 1
ATOM 623 C CA . VAL A 1 82 ? -3.321 3.527 9.733 1.00 85.06 82 VAL A CA 1
ATOM 624 C C . VAL A 1 82 ? -4.038 2.216 9.401 1.00 85.06 82 VAL A C 1
ATOM 626 O O . VAL A 1 82 ? -3.374 1.258 8.990 1.00 85.06 82 VAL A O 1
ATOM 629 N N . PRO A 1 83 ? -5.381 2.160 9.462 1.00 82.88 83 PRO A N 1
ATOM 630 C CA . PRO A 1 83 ? -6.141 0.963 9.121 1.00 82.88 83 PRO A CA 1
ATOM 631 C C . PRO A 1 83 ? -6.224 0.791 7.594 1.00 82.88 83 PRO A C 1
ATOM 633 O O . PRO A 1 83 ? -7.186 1.216 6.941 1.00 82.88 83 PRO A O 1
ATOM 636 N N . VAL A 1 84 ? -5.205 0.161 7.003 1.00 85.44 84 VAL A N 1
ATOM 637 C CA . VAL A 1 84 ? -5.104 -0.131 5.560 1.00 85.44 84 VAL A CA 1
ATOM 638 C C . VAL A 1 84 ? -4.714 -1.575 5.282 1.00 85.44 84 VAL A C 1
ATOM 640 O O . VAL A 1 84 ? -3.993 -2.208 6.042 1.00 85.44 84 VAL A O 1
ATOM 643 N N . ILE A 1 85 ? -5.157 -2.091 4.137 1.00 87.75 85 ILE A N 1
ATOM 644 C CA . ILE A 1 85 ? -4.773 -3.411 3.632 1.00 87.75 85 ILE A CA 1
ATOM 645 C C . ILE A 1 85 ? -4.069 -3.245 2.289 1.00 87.75 85 ILE A C 1
ATOM 647 O O . ILE A 1 85 ? -4.589 -2.577 1.395 1.00 87.75 85 ILE A O 1
ATOM 651 N N . PHE A 1 86 ? -2.926 -3.909 2.123 1.00 89.00 86 PHE A N 1
ATOM 652 C CA . PHE A 1 86 ? -2.171 -3.930 0.872 1.00 89.00 86 PHE A CA 1
ATOM 653 C C . PHE A 1 86 ? -2.258 -5.306 0.215 1.00 89.00 86 PHE A C 1
ATOM 655 O O . PHE A 1 86 ? -1.933 -6.321 0.812 1.00 89.00 86 PHE A O 1
ATOM 662 N N . ARG A 1 87 ? -2.688 -5.371 -1.039 1.00 87.75 87 ARG A N 1
ATOM 663 C CA . ARG A 1 87 ? -2.899 -6.628 -1.762 1.00 87.75 87 ARG A CA 1
ATOM 664 C C . ARG A 1 87 ? -2.116 -6.619 -3.067 1.00 87.75 87 ARG A C 1
ATOM 666 O O . ARG A 1 87 ? -1.910 -5.562 -3.655 1.00 87.75 87 ARG A O 1
ATOM 673 N N . LEU A 1 88 ? -1.683 -7.790 -3.520 1.00 86.69 88 LEU A N 1
ATOM 674 C CA . LEU A 1 88 ? -1.024 -7.953 -4.813 1.00 86.69 88 LEU A CA 1
ATOM 675 C C . LEU A 1 88 ? -1.961 -8.678 -5.771 1.00 86.69 88 LEU A C 1
ATOM 677 O O . LEU A 1 88 ? -2.522 -9.711 -5.428 1.00 86.69 88 LEU A O 1
ATOM 681 N N . ARG A 1 89 ? -2.120 -8.170 -6.988 1.00 85.25 89 ARG A N 1
ATOM 682 C CA . ARG A 1 89 ? -2.878 -8.847 -8.046 1.00 85.25 89 ARG A CA 1
ATOM 683 C C . ARG A 1 89 ? -1.965 -9.086 -9.235 1.00 85.25 89 ARG A C 1
ATOM 685 O O . ARG A 1 89 ? -1.361 -8.144 -9.740 1.00 85.25 89 ARG A O 1
ATOM 692 N N . GLN A 1 90 ? -1.845 -10.332 -9.679 1.00 81.81 90 GLN A N 1
ATOM 693 C CA . GLN A 1 90 ? -1.150 -10.619 -10.931 1.00 81.81 90 GLN A CA 1
ATOM 694 C C . GLN A 1 90 ? -2.073 -10.213 -12.089 1.00 81.81 90 GLN A C 1
ATOM 696 O O . GLN A 1 90 ? -3.247 -10.548 -12.085 1.00 81.81 90 GLN A O 1
ATOM 701 N N . GLY A 1 91 ? -1.608 -9.420 -13.054 1.00 68.00 91 GLY A N 1
ATOM 702 C CA . GLY A 1 91 ? -2.470 -9.022 -14.177 1.00 68.00 91 GLY A CA 1
ATOM 703 C C . GLY A 1 91 ? -3.783 -8.303 -13.787 1.00 68.00 91 GLY A C 1
ATOM 704 O O . GLY A 1 91 ? -4.009 -7.890 -12.650 1.00 68.00 91 GLY A O 1
ATOM 705 N N . ARG A 1 92 ? -4.657 -8.080 -14.776 1.00 60.47 92 ARG A N 1
ATOM 706 C CA . ARG A 1 92 ? -5.928 -7.344 -14.596 1.00 60.47 92 ARG A CA 1
ATOM 707 C C . ARG A 1 92 ? -7.114 -8.258 -14.254 1.00 60.47 92 ARG A C 1
ATOM 709 O O . ARG A 1 92 ? -8.181 -7.758 -13.918 1.00 60.47 92 ARG A O 1
ATOM 716 N N . SER A 1 93 ? -6.917 -9.575 -14.349 1.00 56.28 93 SER A N 1
ATOM 717 C CA . SER A 1 93 ? -7.972 -10.593 -14.261 1.00 56.28 93 SER A CA 1
ATOM 718 C C . SER A 1 93 ? -7.612 -11.793 -13.376 1.00 56.28 93 SER A C 1
ATOM 720 O O . SER A 1 93 ? -8.459 -12.666 -13.216 1.00 56.28 93 SER A O 1
ATOM 722 N N . ASP A 1 94 ? -6.400 -11.861 -12.807 1.00 59.28 94 ASP A N 1
ATOM 723 C CA . ASP A 1 94 ? -6.037 -12.951 -11.891 1.00 59.28 94 ASP A CA 1
ATOM 724 C C . ASP A 1 94 ? -6.527 -12.646 -10.457 1.00 59.28 94 ASP A C 1
ATOM 726 O O . ASP A 1 94 ? -6.749 -11.480 -10.100 1.00 59.28 94 ASP A O 1
ATOM 730 N N . PRO A 1 95 ? -6.729 -13.679 -9.616 1.00 55.03 95 PRO A N 1
ATOM 731 C CA . PRO A 1 95 ? -7.145 -13.511 -8.227 1.00 55.03 95 PRO A CA 1
ATOM 732 C C . PRO A 1 95 ? -6.166 -12.659 -7.405 1.00 55.03 95 PRO A C 1
ATOM 734 O O . PRO A 1 95 ? -4.952 -12.663 -7.612 1.00 55.03 95 PRO A O 1
ATOM 737 N N . ILE A 1 96 ? -6.718 -11.928 -6.436 1.00 59.44 96 ILE A N 1
ATOM 738 C CA . ILE A 1 96 ? -5.957 -11.060 -5.538 1.00 59.44 96 ILE A CA 1
ATOM 739 C C . ILE A 1 96 ? -5.248 -11.914 -4.474 1.00 59.44 96 ILE A C 1
ATOM 741 O O . ILE A 1 96 ? -5.898 -12.572 -3.664 1.00 59.44 96 ILE A O 1
ATOM 745 N N . LEU A 1 97 ? -3.917 -11.852 -4.434 1.00 59.81 97 LEU A N 1
ATOM 746 C CA . LEU A 1 97 ? -3.087 -12.355 -3.341 1.00 59.81 97 LEU A CA 1
ATOM 747 C C . LEU A 1 97 ? -3.126 -11.321 -2.206 1.00 59.81 97 LEU A C 1
ATOM 749 O O . LEU A 1 97 ? -2.497 -10.262 -2.272 1.00 59.81 97 LEU A O 1
ATOM 753 N N . ALA A 1 98 ? -3.947 -11.580 -1.190 1.00 51.31 98 ALA A N 1
ATOM 754 C CA . ALA A 1 98 ? -4.139 -10.654 -0.082 1.00 51.31 98 ALA A CA 1
ATOM 755 C C . ALA A 1 98 ? -3.008 -10.772 0.949 1.00 51.31 98 ALA A C 1
ATOM 757 O O . ALA A 1 98 ? -2.748 -11.857 1.463 1.00 51.31 98 ALA A O 1
ATOM 758 N N . PHE A 1 99 ? -2.390 -9.641 1.293 1.00 55.03 99 PHE A N 1
ATOM 759 C CA . PHE A 1 99 ? -1.500 -9.522 2.443 1.00 55.03 99 PHE A CA 1
ATOM 760 C C . PHE A 1 99 ? -2.176 -8.588 3.450 1.00 55.03 99 PHE A C 1
ATOM 762 O O . PHE A 1 99 ? -2.598 -7.480 3.128 1.00 55.03 99 PHE A O 1
ATOM 769 N N . VAL A 1 100 ? -2.384 -9.061 4.672 1.00 49.47 100 VAL A N 1
ATOM 770 C CA . VAL A 1 100 ? -3.057 -8.266 5.704 1.00 49.47 100 VAL A CA 1
ATOM 771 C C . VAL A 1 100 ? -1.983 -7.557 6.515 1.00 49.47 100 VAL A C 1
ATOM 773 O O . VAL A 1 100 ? -1.138 -8.214 7.118 1.00 49.47 100 VAL A O 1
ATOM 776 N N . ALA A 1 101 ? -2.005 -6.224 6.521 1.00 44.50 101 ALA A N 1
ATOM 777 C CA . ALA A 1 101 ? -1.313 -5.465 7.550 1.00 44.50 101 ALA A CA 1
ATOM 778 C C . ALA A 1 101 ? -2.159 -5.583 8.825 1.00 44.50 101 ALA A C 1
ATOM 780 O O . ALA A 1 101 ? -3.325 -5.191 8.831 1.00 44.50 101 ALA A O 1
ATOM 781 N N . ALA A 1 102 ? -1.605 -6.225 9.852 1.00 37.41 102 ALA A N 1
ATOM 782 C CA . ALA A 1 102 ? -2.192 -6.259 11.183 1.00 37.41 102 ALA A CA 1
ATOM 783 C C . ALA A 1 102 ? -1.818 -4.964 11.916 1.00 37.41 102 ALA A C 1
ATOM 785 O O . ALA A 1 102 ? -0.636 -4.618 11.984 1.00 37.41 102 ALA A O 1
ATOM 786 N N . GLY A 1 103 ? -2.833 -4.278 12.431 1.00 36.88 103 GLY A N 1
ATOM 787 C CA . GLY A 1 103 ? -2.759 -3.040 13.201 1.00 36.88 103 GLY A CA 1
ATOM 788 C C . GLY A 1 103 ? -4.169 -2.580 13.506 1.00 36.88 103 GLY A C 1
ATOM 789 O O . GLY A 1 103 ? -4.790 -2.035 12.570 1.00 36.88 103 GLY A O 1
#

Secondary structure (DSSP, 8-state):
-PPP----PPPPPEEEEEEE-SS-HHHHHHHHHHHTTTS---HHHHHHHHHHHSEEEEEEE-HHHHHHHHHHHHHHHHHTT--EEEEEEETTTSPEEEE----

pLDDT: mean 76.62, std 14.47, range [36.88, 89.94]

Radius of gyration: 16.04 Å; chains: 1; bounding box: 37×41×48 Å

Foldseek 3Di:
DDDPPPPPPDQFWKFKKKFADDDCLPLQLVLCCVLQVPPPDNSNVVSVCCVVVRMDGDDTHGPVVSVVSQVVSLVSCVVSVGRMWIWIAGPPPGDIHTDGSDD

Sequence (103 aa):
MRAPVRNLAKPRPYALIMQMRGSETAALRELLEIAFTRDPIDAGSLVTLCRIIGEVELTWLPWDVAQTKVAALAALAAKLSVPVIFRLRQGRSDPILAFVAAG